Protein AF-A0A6B2RXN0-F1 (afdb_monomer)

Structure (mmCIF, N/CA/C/O backbone):
data_AF-A0A6B2RXN0-F1
#
_entry.id   AF-A0A6B2RXN0-F1
#
loop_
_atom_site.group_PDB
_atom_site.id
_atom_site.type_symbol
_atom_site.label_atom_id
_atom_site.label_alt_id
_atom_site.la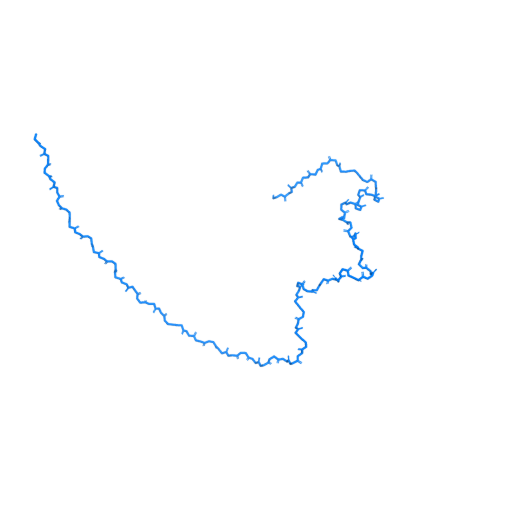bel_comp_id
_atom_site.label_asym_id
_atom_site.label_entity_id
_atom_site.label_seq_id
_atom_site.pdbx_PDB_ins_code
_atom_site.Cartn_x
_atom_site.Cartn_y
_atom_site.Cartn_z
_atom_site.occupancy
_atom_site.B_iso_or_equiv
_atom_site.auth_seq_id
_atom_site.auth_comp_id
_atom_site.auth_asym_id
_atom_site.auth_atom_id
_atom_site.pdbx_PDB_model_num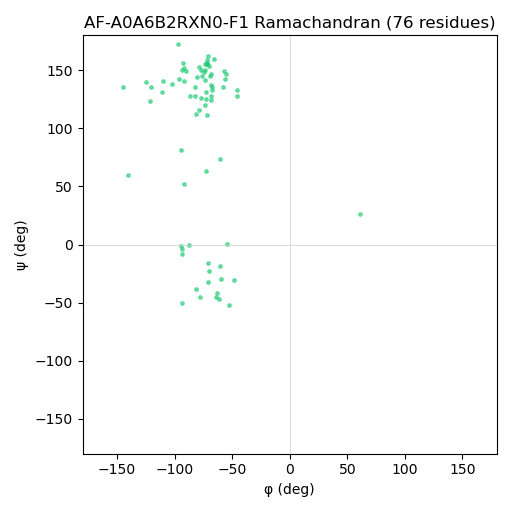
ATOM 1 N N . ALA A 1 1 ? -12.748 -57.168 59.955 1.00 51.19 1 ALA A N 1
ATOM 2 C CA . ALA A 1 1 ? -11.933 -58.077 59.121 1.00 51.19 1 ALA A CA 1
ATOM 3 C C . ALA A 1 1 ? -12.229 -57.764 57.656 1.00 51.19 1 ALA A C 1
ATOM 5 O O . ALA A 1 1 ? -13.388 -57.523 57.345 1.00 51.19 1 ALA A O 1
ATOM 6 N N . ALA A 1 2 ? -11.192 -57.626 56.825 1.00 59.88 2 ALA A N 1
ATOM 7 C CA . ALA A 1 2 ? -11.240 -57.006 55.494 1.00 59.88 2 ALA A CA 1
ATOM 8 C C . ALA A 1 2 ? -11.813 -57.931 54.394 1.00 59.88 2 ALA A C 1
ATOM 10 O O . ALA A 1 2 ? -11.672 -59.149 54.513 1.00 59.88 2 ALA A O 1
ATOM 11 N N . PRO A 1 3 ? -12.421 -57.380 53.322 1.00 57.47 3 PRO A N 1
ATOM 12 C CA . PRO A 1 3 ? -12.805 -58.154 52.142 1.00 57.47 3 PRO A CA 1
ATOM 13 C C . PRO A 1 3 ? -11.555 -58.623 51.376 1.00 57.47 3 PRO A C 1
ATOM 15 O O . PRO A 1 3 ? -10.593 -57.872 51.226 1.00 57.47 3 PRO A O 1
ATOM 18 N N . GLY A 1 4 ? -11.556 -59.878 50.918 1.00 65.81 4 GLY A N 1
ATOM 19 C CA . GLY A 1 4 ? -10.470 -60.442 50.109 1.00 65.81 4 GLY A CA 1
ATOM 20 C C . GLY A 1 4 ? -10.446 -59.875 48.679 1.00 65.81 4 GLY A C 1
ATOM 21 O O . GLY A 1 4 ? -11.485 -59.431 48.186 1.00 65.81 4 GLY A O 1
ATOM 22 N N . PRO A 1 5 ? -9.289 -59.877 47.994 1.00 65.56 5 PRO A N 1
ATOM 23 C CA . PRO A 1 5 ? -9.183 -59.363 46.633 1.00 65.56 5 PRO A CA 1
ATOM 24 C C . PRO A 1 5 ? -9.855 -60.308 45.626 1.00 65.56 5 PRO A C 1
ATOM 26 O O . PRO A 1 5 ? -9.606 -61.513 45.613 1.00 65.56 5 PRO A O 1
ATOM 29 N N . VAL A 1 6 ? -10.694 -59.746 44.758 1.00 66.75 6 VAL A N 1
ATOM 30 C CA . VAL A 1 6 ? -11.274 -60.430 43.595 1.00 66.75 6 VAL A CA 1
ATOM 31 C C . VAL A 1 6 ? -10.275 -60.407 42.431 1.00 66.75 6 VAL A C 1
ATOM 33 O O . VAL A 1 6 ? -9.774 -59.346 42.070 1.00 66.75 6 VAL A O 1
ATOM 36 N N . GLN A 1 7 ? -9.970 -61.567 41.840 1.00 62.19 7 GLN A N 1
ATOM 37 C CA . GLN A 1 7 ? -9.172 -61.655 40.610 1.00 6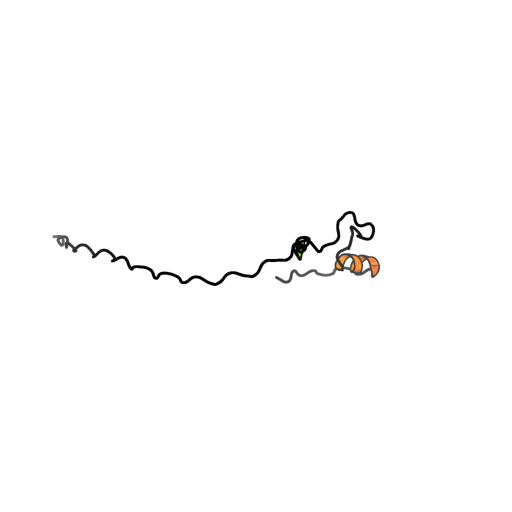2.19 7 GLN A CA 1
ATOM 38 C C . GLN A 1 7 ? -10.081 -61.519 39.380 1.00 62.19 7 GLN A C 1
ATOM 40 O O . GLN A 1 7 ? -11.060 -62.254 39.256 1.00 62.19 7 GLN A O 1
ATOM 45 N N . GLN A 1 8 ? -9.749 -60.604 38.468 1.00 71.50 8 GLN A N 1
ATOM 46 C CA . GLN A 1 8 ? -10.453 -60.395 37.198 1.00 71.50 8 GLN A CA 1
ATOM 47 C C . GLN A 1 8 ? -9.651 -61.033 36.041 1.00 71.50 8 GLN A C 1
ATOM 49 O O . GLN A 1 8 ? -8.424 -60.917 36.037 1.00 71.50 8 GLN A O 1
ATOM 54 N N . PRO A 1 9 ? -10.289 -61.727 35.076 1.00 71.62 9 PRO A N 1
ATOM 55 C CA . PRO A 1 9 ? -9.590 -62.351 33.947 1.00 71.62 9 PRO A CA 1
ATOM 56 C C . PRO A 1 9 ? -9.060 -61.317 32.929 1.00 71.62 9 PRO A C 1
ATOM 58 O O . PRO A 1 9 ? -9.618 -60.220 32.834 1.00 71.62 9 PRO A O 1
ATOM 61 N N . PRO A 1 10 ? -8.012 -61.650 32.145 1.00 70.00 10 PRO A N 1
ATOM 62 C CA . PRO A 1 10 ? -7.462 -60.757 31.123 1.00 70.00 10 PRO A CA 1
ATOM 63 C C . PRO A 1 10 ? -8.434 -60.545 29.947 1.00 70.00 10 PRO A C 1
ATOM 65 O O . PRO A 1 10 ? -9.191 -61.443 29.576 1.00 70.00 10 PRO A O 1
ATOM 68 N N . ALA A 1 11 ? -8.402 -59.346 29.357 1.00 75.19 11 ALA A N 1
ATOM 69 C CA . ALA A 1 11 ? -9.223 -58.957 28.208 1.00 75.19 11 ALA A CA 1
ATOM 70 C C . ALA A 1 11 ? -8.691 -59.545 26.876 1.00 75.19 11 ALA A C 1
ATOM 72 O O . ALA A 1 11 ? -7.481 -59.734 26.746 1.00 75.19 11 ALA A O 1
ATOM 73 N N . PRO A 1 12 ? -9.557 -59.812 25.876 1.00 67.31 12 PRO A N 1
ATOM 74 C CA . PRO A 1 12 ? -9.138 -60.301 24.558 1.00 67.31 12 PRO A CA 1
ATOM 75 C C . PRO A 1 12 ? -8.472 -59.205 23.700 1.00 67.31 12 PRO A C 1
ATOM 77 O O . PRO A 1 12 ? -8.918 -58.058 23.690 1.00 67.31 12 PRO A O 1
ATOM 80 N N . GLU A 1 13 ? -7.426 -59.570 22.951 1.00 70.81 13 GLU A N 1
ATOM 81 C CA . GLU A 1 13 ? -6.705 -58.686 22.019 1.00 70.81 13 GLU A CA 1
ATOM 82 C C . GLU A 1 13 ? -7.509 -58.382 20.732 1.00 70.81 13 GLU A C 1
ATOM 84 O O . GLU A 1 13 ? -8.297 -59.217 20.276 1.00 70.81 13 GLU A O 1
ATOM 89 N N . PRO A 1 14 ? -7.317 -57.206 20.097 1.00 66.12 14 PRO A N 1
ATOM 90 C CA . PRO A 1 14 ? -8.044 -56.827 18.887 1.00 66.12 14 PRO A CA 1
ATOM 91 C C . PRO A 1 14 ? -7.511 -57.520 17.617 1.00 66.12 14 PRO A C 1
ATOM 93 O O . PRO A 1 14 ? -6.345 -57.394 17.246 1.00 66.12 14 PRO A O 1
ATOM 96 N N . SER A 1 15 ? -8.405 -58.189 16.885 1.00 65.88 15 SER A N 1
ATOM 97 C CA . SER A 1 15 ? -8.135 -58.812 15.581 1.00 65.88 15 SER A CA 1
ATOM 98 C C . SER A 1 15 ? -7.880 -57.775 14.472 1.00 65.88 15 SER A C 1
ATOM 100 O O . SER A 1 15 ? -8.709 -56.896 14.227 1.00 65.88 15 SER A O 1
ATOM 102 N N . GLN A 1 16 ? -6.768 -57.901 13.738 1.00 67.00 16 GLN A N 1
ATOM 103 C CA . GLN A 1 16 ? -6.410 -56.995 12.636 1.00 67.00 16 GLN A CA 1
ATOM 104 C C . GLN A 1 16 ? -7.291 -57.218 11.385 1.00 67.00 16 GLN A C 1
ATOM 106 O O . GLN A 1 16 ? -7.363 -58.323 10.847 1.00 67.00 16 GLN A O 1
ATOM 111 N N . ARG A 1 17 ? -7.945 -56.160 10.879 1.00 72.38 17 ARG A N 1
ATOM 112 C CA . ARG A 1 17 ? -8.704 -56.175 9.608 1.00 72.38 17 ARG A CA 1
ATOM 113 C C . ARG A 1 17 ? -7.773 -55.986 8.398 1.00 72.38 17 ARG A C 1
ATOM 115 O O . ARG A 1 17 ? -6.940 -55.084 8.402 1.00 72.38 17 ARG A O 1
ATOM 122 N N . ARG A 1 18 ? -7.956 -56.777 7.328 1.00 70.62 18 ARG A N 1
ATOM 123 C 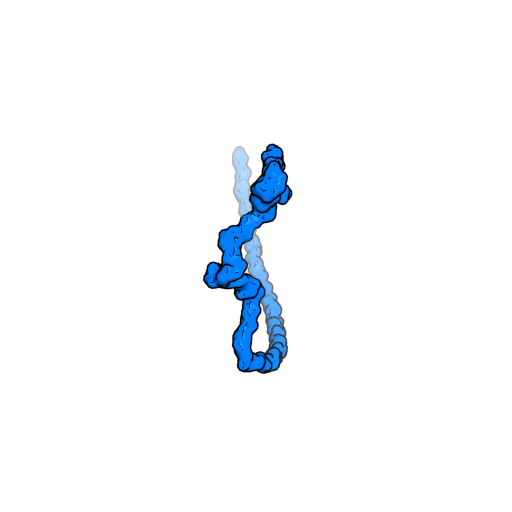CA . ARG A 1 18 ? -7.274 -56.574 6.027 1.00 70.62 18 ARG A CA 1
ATOM 124 C C . ARG A 1 18 ? -7.889 -55.407 5.235 1.00 70.62 18 ARG A C 1
ATOM 126 O O . ARG A 1 18 ? -9.102 -55.216 5.280 1.00 70.62 18 ARG A O 1
ATOM 133 N N . ARG A 1 19 ? -7.056 -54.660 4.493 1.00 75.88 19 ARG A N 1
ATOM 134 C CA . ARG A 1 19 ? -7.443 -53.495 3.664 1.00 75.88 19 ARG A CA 1
ATOM 135 C C . ARG A 1 19 ? -7.764 -53.873 2.197 1.00 75.88 19 ARG A C 1
ATOM 137 O O . ARG A 1 19 ? -7.182 -54.844 1.712 1.00 75.88 19 ARG A O 1
ATOM 144 N N . PRO A 1 20 ? -8.634 -53.121 1.485 1.00 70.44 20 PRO A N 1
ATOM 145 C CA . PRO A 1 20 ? -8.927 -53.325 0.056 1.00 70.44 20 PRO A CA 1
ATOM 146 C C . PRO A 1 20 ? -7.784 -52.865 -0.871 1.00 70.44 20 PRO A C 1
ATOM 148 O O . PRO A 1 20 ? -7.016 -51.978 -0.502 1.00 70.44 20 PRO A O 1
ATOM 151 N N . GLN A 1 21 ? -7.701 -53.443 -2.077 1.00 74.12 21 GLN A N 1
ATOM 152 C CA . GLN A 1 21 ? -6.734 -53.083 -3.133 1.00 74.12 21 GLN A CA 1
ATOM 153 C C . GLN A 1 21 ? -7.355 -52.093 -4.144 1.00 74.12 21 GLN A C 1
ATOM 155 O O . GLN A 1 21 ? -8.538 -52.214 -4.455 1.00 74.12 21 GLN A O 1
ATOM 160 N N . ALA A 1 22 ? -6.573 -51.126 -4.645 1.00 79.00 22 ALA A N 1
ATOM 161 C CA . ALA A 1 22 ? -7.019 -50.043 -5.537 1.00 79.00 22 ALA A CA 1
ATOM 162 C C . ALA A 1 22 ? -6.849 -50.367 -7.043 1.00 79.00 22 ALA A C 1
ATOM 164 O O . ALA A 1 22 ? -5.931 -51.092 -7.419 1.00 79.00 22 ALA A O 1
ATOM 165 N N . PHE A 1 23 ? -7.722 -49.804 -7.891 1.00 77.44 23 PHE A N 1
ATOM 166 C CA . PHE A 1 23 ? -7.695 -49.871 -9.369 1.00 77.44 23 PHE A CA 1
ATOM 167 C C . PHE A 1 23 ? -6.930 -48.671 -9.977 1.00 77.44 23 PHE A C 1
ATOM 169 O O . PHE A 1 23 ? -6.833 -47.633 -9.326 1.00 77.44 23 PHE A O 1
ATOM 176 N N . ARG A 1 24 ? -6.393 -48.795 -11.208 1.00 81.00 24 ARG A N 1
ATOM 177 C CA . ARG A 1 24 ? -5.531 -47.784 -11.876 1.00 81.00 24 ARG A CA 1
ATOM 178 C C . ARG A 1 24 ? -6.238 -47.089 -13.060 1.00 81.00 24 ARG A C 1
ATOM 180 O O . ARG A 1 24 ? -6.933 -47.764 -13.813 1.00 81.00 24 ARG A O 1
ATOM 187 N N . GLU A 1 25 ? -6.032 -45.778 -13.218 1.00 84.81 25 GLU A N 1
ATOM 188 C CA . GLU A 1 25 ? -6.618 -44.892 -14.253 1.00 84.81 25 GLU A CA 1
ATOM 189 C C . GLU A 1 25 ? -5.744 -44.810 -15.538 1.00 84.81 25 GLU A C 1
ATOM 191 O O . GLU A 1 25 ? -4.527 -44.991 -15.425 1.00 84.81 25 GLU A O 1
ATOM 196 N N . PRO A 1 26 ? -6.323 -44.609 -16.752 1.00 84.12 26 PRO A N 1
ATOM 197 C CA . PRO A 1 26 ? -5.586 -44.396 -18.015 1.00 84.12 26 PRO A CA 1
ATOM 198 C C . PRO A 1 26 ? -4.766 -43.094 -18.098 1.00 84.12 26 PRO A C 1
ATOM 200 O O . PRO A 1 26 ? -5.019 -42.131 -17.384 1.00 84.12 26 PRO A O 1
ATOM 203 N N . GLU A 1 27 ? -3.790 -43.080 -19.014 1.00 87.44 27 GLU A N 1
ATOM 204 C CA . GLU A 1 27 ? -2.752 -42.043 -19.144 1.00 87.44 27 GLU A CA 1
ATOM 205 C C . GLU A 1 27 ? -3.146 -40.903 -20.121 1.00 87.44 27 GLU A C 1
ATOM 207 O O . GLU A 1 27 ? -3.764 -41.191 -21.154 1.00 87.44 27 GLU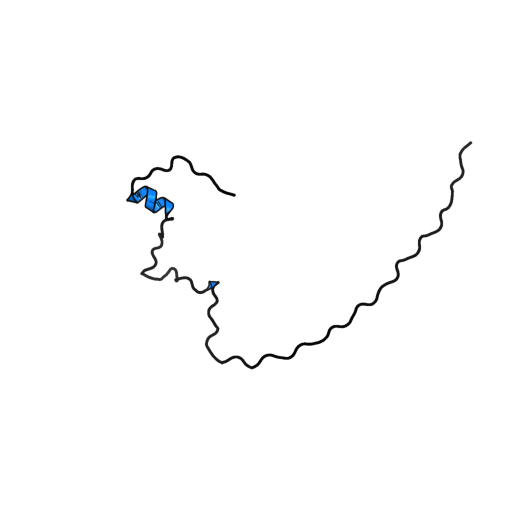 A O 1
ATOM 212 N N . PRO A 1 28 ? -2.821 -39.623 -19.821 1.00 85.62 28 PRO A N 1
ATOM 213 C CA . PRO A 1 28 ? -3.116 -38.472 -20.690 1.00 85.62 28 PRO A CA 1
ATOM 214 C C . PRO A 1 28 ? -2.243 -38.406 -21.971 1.00 85.62 28 PRO A C 1
ATOM 216 O O . PRO A 1 28 ? -1.169 -39.005 -22.014 1.00 85.62 28 PRO A O 1
ATOM 219 N N . PRO A 1 29 ? -2.688 -37.687 -23.031 1.00 87.00 29 PRO A N 1
ATOM 220 C CA . PRO A 1 29 ? -1.925 -37.484 -24.273 1.00 87.00 29 PRO A CA 1
ATOM 221 C C . PRO A 1 29 ? -0.708 -36.551 -24.085 1.00 87.00 29 PRO A C 1
ATOM 223 O O . PRO A 1 29 ? -0.676 -35.795 -23.116 1.00 87.00 29 PRO A O 1
ATOM 226 N N . PRO A 1 30 ? 0.272 -36.560 -25.015 1.00 84.38 30 PRO A N 1
ATOM 227 C CA . PRO A 1 30 ? 1.470 -35.726 -24.907 1.00 84.38 30 PRO A CA 1
ATOM 228 C C . PRO A 1 30 ? 1.154 -34.227 -25.037 1.00 84.38 30 PRO A C 1
ATOM 230 O O . PRO A 1 30 ? 0.406 -33.817 -25.928 1.00 84.38 30 PRO A O 1
ATOM 233 N N . GLU A 1 31 ? 1.750 -33.423 -24.156 1.00 84.25 31 GLU A N 1
ATOM 234 C CA . GLU A 1 31 ? 1.665 -31.957 -24.162 1.00 84.25 31 GLU A CA 1
ATOM 235 C C . GLU A 1 31 ? 2.534 -31.350 -25.288 1.00 84.25 31 GLU A C 1
ATOM 237 O O . GLU A 1 31 ? 3.548 -31.944 -25.661 1.00 84.25 31 GLU A O 1
ATOM 242 N N . PRO A 1 32 ? 2.152 -30.197 -25.876 1.00 83.56 32 PRO A N 1
ATOM 243 C CA . PRO A 1 32 ? 2.943 -29.535 -26.915 1.00 83.56 32 PRO A CA 1
ATOM 244 C C . PRO A 1 32 ? 4.255 -28.946 -26.367 1.00 83.56 32 PRO A C 1
ATOM 246 O O . PRO A 1 32 ? 4.273 -28.385 -25.274 1.00 83.56 32 PRO A O 1
ATOM 249 N N . ASP A 1 33 ? 5.322 -28.980 -27.176 1.00 82.69 33 ASP A N 1
ATOM 250 C CA . ASP A 1 33 ? 6.630 -28.363 -26.889 1.00 82.69 33 ASP A CA 1
ATOM 251 C C . ASP A 1 33 ? 6.571 -26.820 -27.013 1.00 82.69 33 ASP A C 1
ATOM 253 O O . ASP A 1 33 ? 7.164 -26.214 -27.909 1.00 82.69 33 ASP A O 1
ATOM 257 N N . GLY A 1 34 ? 5.772 -26.167 -26.169 1.00 84.19 34 GLY A N 1
ATOM 258 C CA . GLY A 1 34 ? 5.704 -24.709 -26.038 1.00 84.19 34 GLY A CA 1
ATOM 259 C C . GLY A 1 34 ? 6.554 -24.193 -24.873 1.00 84.19 34 GLY A C 1
ATOM 260 O O . GLY A 1 34 ? 7.061 -24.990 -24.079 1.00 84.19 34 GLY A O 1
ATOM 261 N N . PRO A 1 35 ? 6.711 -22.863 -24.725 1.00 83.88 35 PRO A N 1
ATOM 262 C CA . PRO A 1 35 ? 7.152 -22.327 -23.445 1.00 83.88 35 PRO A CA 1
ATOM 263 C C . PRO A 1 35 ? 6.190 -22.811 -22.349 1.00 83.88 35 PRO A C 1
ATOM 265 O O . PRO A 1 35 ? 4.994 -22.982 -22.621 1.00 83.88 35 PRO A O 1
ATOM 268 N N . PRO A 1 36 ? 6.690 -23.051 -21.128 1.00 85.56 36 PRO A N 1
ATOM 269 C CA . PRO A 1 36 ? 5.819 -23.415 -20.025 1.00 85.56 36 PRO A CA 1
ATOM 270 C C . PRO A 1 36 ? 4.749 -22.325 -19.849 1.00 85.56 36 PRO A C 1
ATOM 272 O O . PRO A 1 36 ? 5.049 -21.142 -20.046 1.00 85.56 36 PRO A O 1
ATOM 275 N N . PRO A 1 37 ? 3.502 -22.695 -19.520 1.00 83.75 37 PRO A N 1
ATOM 276 C CA . PRO A 1 37 ? 2.488 -21.709 -19.184 1.00 83.75 37 PRO A CA 1
ATOM 277 C C . PRO A 1 37 ? 2.981 -20.868 -18.004 1.00 83.75 37 PRO A C 1
ATOM 279 O O . PRO A 1 37 ? 3.513 -21.410 -17.035 1.00 83.75 37 PRO A O 1
ATOM 282 N N . VAL A 1 38 ? 2.807 -19.552 -18.098 1.00 87.62 38 VAL A N 1
ATOM 283 C CA . VAL A 1 38 ? 2.999 -18.655 -16.955 1.00 87.62 38 VAL A CA 1
ATOM 284 C C . VAL A 1 38 ? 1.904 -18.931 -15.929 1.00 87.62 38 VAL A C 1
ATOM 286 O O . VAL A 1 38 ? 0.730 -19.079 -16.288 1.00 87.62 38 VAL A O 1
ATOM 289 N N . SER A 1 39 ? 2.288 -19.068 -14.663 1.00 90.38 39 SER A N 1
ATOM 290 C CA . SER A 1 39 ? 1.334 -19.281 -13.576 1.00 90.38 39 SER A CA 1
ATOM 291 C C . SER A 1 39 ? 0.567 -17.983 -13.312 1.00 90.38 39 SER A C 1
ATOM 293 O O . SER A 1 39 ? 1.067 -16.897 -13.575 1.00 90.38 39 SER A O 1
ATOM 295 N N . LEU A 1 40 ? -0.632 -18.074 -12.733 1.00 82.50 40 LEU A N 1
ATOM 296 C CA . LEU A 1 40 ? -1.409 -16.891 -12.318 1.00 82.50 40 LEU A CA 1
ATOM 297 C C . LEU A 1 40 ? -0.661 -16.027 -11.289 1.00 82.50 40 LEU A C 1
ATOM 299 O O . LEU A 1 40 ? -0.866 -14.822 -11.229 1.00 82.50 40 LEU A O 1
ATOM 303 N N . GLU A 1 41 ? 0.194 -16.651 -10.479 1.00 87.88 41 GLU A N 1
ATOM 304 C CA . GLU A 1 41 ? 1.067 -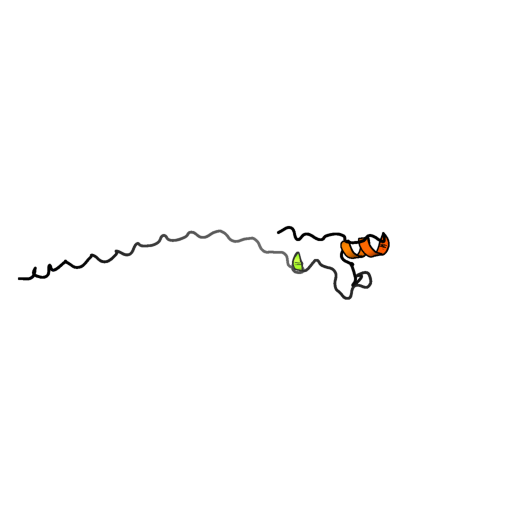15.972 -9.516 1.00 87.88 41 GLU A CA 1
ATOM 305 C C . GLU A 1 41 ? 2.194 -15.177 -10.196 1.00 87.88 41 GLU A C 1
ATOM 307 O O . GLU A 1 41 ? 2.692 -14.224 -9.606 1.00 87.88 41 GLU A O 1
ATOM 312 N N . ASP A 1 42 ? 2.554 -15.537 -11.433 1.00 84.12 42 ASP A N 1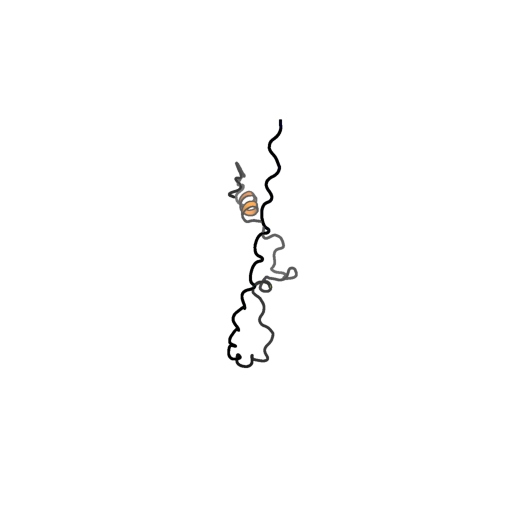
ATOM 313 C CA . ASP A 1 42 ? 3.618 -14.900 -12.219 1.00 84.12 42 ASP A CA 1
ATOM 314 C C . ASP A 1 42 ? 3.077 -13.790 -13.152 1.00 84.12 42 ASP A C 1
ATOM 316 O O . ASP A 1 42 ? 3.850 -13.119 -13.828 1.00 84.12 42 ASP A O 1
ATOM 320 N N . ASP A 1 43 ? 1.753 -13.585 -13.207 1.00 80.81 43 ASP A N 1
ATOM 321 C CA . ASP A 1 43 ? 1.067 -12.578 -14.041 1.00 80.81 43 ASP A CA 1
ATOM 322 C C . ASP A 1 43 ? 0.871 -11.257 -13.270 1.00 80.81 43 ASP A C 1
ATOM 324 O O . ASP A 1 43 ? -0.237 -10.747 -13.097 1.00 80.81 43 ASP A O 1
ATOM 328 N N . THR A 1 44 ? 1.960 -10.741 -12.699 1.00 82.56 44 THR A N 1
ATOM 329 C CA . THR A 1 44 ? 2.024 -9.435 -12.021 1.00 82.56 44 THR A CA 1
ATOM 330 C C . THR A 1 44 ? 3.145 -8.621 -12.673 1.00 82.56 44 THR A C 1
ATOM 332 O O . THR A 1 44 ? 4.169 -9.213 -13.010 1.00 82.56 44 THR A O 1
ATOM 335 N N . PRO A 1 45 ? 2.971 -7.301 -12.892 1.00 81.81 45 PRO A N 1
ATOM 336 C CA . PRO A 1 45 ? 4.022 -6.463 -13.473 1.00 81.81 45 PRO A CA 1
ATOM 337 C C . PRO A 1 45 ? 5.316 -6.514 -12.652 1.00 81.81 45 PRO A C 1
ATOM 339 O O . PRO A 1 45 ? 5.280 -6.702 -11.432 1.00 81.81 45 PRO A O 1
ATOM 342 N N . GLU A 1 46 ? 6.447 -6.353 -13.333 1.00 84.25 46 GLU A N 1
ATOM 343 C CA . GLU A 1 46 ? 7.773 -6.401 -12.715 1.00 84.25 46 GLU A CA 1
ATOM 344 C C . GLU A 1 46 ? 8.081 -5.052 -12.047 1.00 84.25 46 GLU A C 1
ATOM 346 O O . GLU A 1 46 ? 7.744 -4.002 -12.584 1.00 84.25 46 GLU A O 1
ATOM 351 N N . ASP A 1 47 ? 8.773 -5.046 -10.900 1.00 78.19 47 ASP A N 1
ATOM 352 C CA . ASP A 1 47 ? 9.117 -3.803 -10.178 1.00 78.19 47 ASP A CA 1
ATOM 353 C C . ASP A 1 47 ? 9.992 -2.824 -11.001 1.00 78.19 47 ASP A C 1
ATOM 355 O O . ASP A 1 47 ? 10.080 -1.639 -10.689 1.00 78.19 47 ASP A O 1
ATOM 359 N N . ASP A 1 48 ? 10.649 -3.316 -12.058 1.00 77.56 48 ASP A N 1
ATOM 360 C CA . ASP A 1 48 ? 11.482 -2.527 -12.975 1.00 77.56 48 ASP A CA 1
ATOM 361 C C . ASP A 1 48 ? 10.681 -1.893 -14.140 1.00 77.56 48 ASP A C 1
ATOM 363 O O . ASP A 1 48 ? 11.263 -1.194 -14.983 1.00 77.56 48 ASP A O 1
ATOM 367 N N . ASP A 1 49 ? 9.362 -2.113 -14.213 1.00 80.12 49 ASP A N 1
ATOM 368 C CA . ASP A 1 49 ? 8.506 -1.547 -15.256 1.00 80.12 49 ASP A CA 1
ATOM 369 C C . ASP A 1 49 ? 8.382 -0.012 -15.099 1.00 80.12 49 ASP A C 1
ATOM 371 O O . ASP A 1 49 ? 7.978 0.497 -14.055 1.00 80.12 49 ASP A O 1
ATOM 375 N N . PRO A 1 50 ? 8.702 0.792 -16.133 1.00 78.19 50 PRO A N 1
ATOM 376 C CA . PRO A 1 50 ? 8.773 2.253 -16.017 1.00 78.19 50 PRO A CA 1
ATOM 377 C C . PRO A 1 50 ? 7.406 2.935 -15.863 1.00 78.19 50 PRO A C 1
ATOM 379 O O . PRO A 1 50 ? 7.340 4.123 -15.532 1.00 78.19 50 PRO A O 1
ATOM 382 N N . ASP A 1 51 ? 6.323 2.227 -16.176 1.00 76.75 51 ASP A N 1
ATOM 383 C CA . ASP A 1 51 ? 4.945 2.641 -15.923 1.00 76.75 51 ASP A CA 1
ATOM 384 C C . ASP A 1 51 ? 4.404 2.105 -14.592 1.00 76.75 51 ASP A C 1
ATOM 386 O O . ASP A 1 51 ? 3.341 2.557 -14.147 1.00 76.75 51 ASP A O 1
ATOM 390 N N . LEU A 1 52 ? 5.142 1.214 -13.923 1.00 76.31 52 LEU A N 1
ATOM 391 C CA . LEU A 1 52 ? 4.828 0.806 -12.572 1.00 76.31 52 LEU A CA 1
ATOM 392 C C . LEU A 1 52 ? 5.149 1.962 -11.629 1.00 76.31 52 LEU A C 1
ATOM 394 O O . LEU A 1 52 ? 6.286 2.379 -11.417 1.00 76.31 52 LEU A O 1
ATOM 398 N N . VAL A 1 53 ? 4.094 2.534 -11.064 1.00 74.69 53 VAL A N 1
ATOM 399 C CA . VAL A 1 53 ? 4.241 3.500 -9.986 1.00 74.69 53 VAL A CA 1
ATOM 400 C C . VAL A 1 53 ? 4.441 2.724 -8.686 1.00 74.69 53 VAL A C 1
ATOM 402 O O . VAL A 1 53 ? 3.491 2.144 -8.168 1.00 74.69 53 VAL A O 1
ATOM 405 N N . ASP A 1 54 ? 5.637 2.804 -8.092 1.00 63.75 54 ASP A N 1
ATOM 406 C CA . ASP A 1 54 ? 6.001 2.275 -6.749 1.00 63.75 54 ASP A CA 1
ATOM 407 C C . ASP A 1 54 ? 5.100 2.765 -5.596 1.00 63.75 54 ASP A C 1
ATOM 409 O O . ASP A 1 54 ? 5.301 2.520 -4.408 1.00 63.75 54 ASP A O 1
ATOM 413 N N . SER A 1 55 ? 4.118 3.583 -5.923 1.00 58.25 55 SER A N 1
ATOM 414 C CA . SER A 1 55 ? 3.175 4.184 -5.014 1.00 58.25 55 SER A CA 1
ATOM 415 C C . SER A 1 55 ? 1.813 4.171 -5.675 1.00 58.25 55 SER A C 1
ATOM 417 O O . SER A 1 55 ? 1.183 5.222 -5.826 1.00 58.25 55 SER A O 1
ATOM 419 N N . ALA A 1 56 ? 1.316 2.978 -6.007 1.00 66.12 56 ALA A N 1
ATOM 420 C CA . ALA A 1 56 ? -0.116 2.727 -5.933 1.00 66.12 56 ALA A CA 1
ATOM 421 C C . ALA A 1 56 ? -0.523 2.946 -4.469 1.00 66.12 56 ALA A C 1
ATOM 423 O O . ALA A 1 56 ? -0.687 2.015 -3.685 1.00 66.12 56 ALA A O 1
ATOM 424 N N . LEU A 1 57 ? -0.564 4.220 -4.074 1.00 60.25 57 LEU A N 1
ATOM 425 C CA . LEU A 1 57 ? -1.043 4.675 -2.791 1.00 60.25 57 LEU A CA 1
ATOM 426 C C . LEU A 1 57 ? -2.341 3.919 -2.560 1.00 60.25 57 LEU A C 1
ATOM 428 O O . LEU A 1 57 ? -3.194 3.885 -3.455 1.00 60.25 57 LEU A O 1
ATOM 432 N N . SER A 1 58 ? -2.455 3.273 -1.396 1.00 69.81 58 SER A N 1
ATOM 433 C CA . SER A 1 58 ? -3.701 2.624 -1.007 1.00 69.81 58 SER A CA 1
ATOM 434 C C . SER A 1 58 ? -4.823 3.608 -1.310 1.00 69.81 58 SER A C 1
ATOM 436 O O . SER A 1 58 ? -4.681 4.797 -1.011 1.00 69.81 58 SER A O 1
ATOM 438 N N . GLY A 1 59 ? -5.906 3.165 -1.956 1.00 72.38 59 GLY A N 1
ATOM 439 C CA . GLY A 1 59 ? -6.979 4.076 -2.376 1.00 72.38 59 GLY A CA 1
ATOM 440 C C . GLY A 1 59 ? -7.424 5.001 -1.236 1.00 72.38 59 GLY A C 1
ATOM 441 O O . GLY A 1 59 ? -7.738 6.163 -1.468 1.00 72.38 59 GLY A O 1
ATOM 442 N N . HIS A 1 60 ? -7.322 4.516 0.004 1.00 79.38 60 HIS A N 1
ATOM 443 C CA . HIS A 1 60 ? -7.493 5.274 1.237 1.00 79.38 60 HIS A CA 1
ATOM 444 C C . HIS A 1 60 ? -6.621 6.547 1.338 1.00 79.38 60 HIS A C 1
ATOM 446 O O . HIS A 1 60 ? -7.150 7.639 1.549 1.00 79.38 60 HIS A O 1
ATOM 452 N N . ASP A 1 61 ? -5.310 6.440 1.123 1.00 78.12 61 ASP A N 1
ATOM 453 C CA . ASP A 1 61 ? -4.360 7.557 1.228 1.00 78.12 61 ASP A CA 1
ATOM 454 C C . ASP A 1 61 ? -4.518 8.560 0.079 1.00 78.12 61 ASP A C 1
ATOM 456 O O . ASP A 1 61 ? -4.351 9.770 0.266 1.00 78.12 61 ASP A O 1
ATOM 460 N N . LEU A 1 62 ? -4.902 8.078 -1.110 1.00 77.38 62 LEU A N 1
ATOM 461 C CA . LEU A 1 62 ? -5.278 8.948 -2.230 1.00 77.38 62 LEU A CA 1
ATOM 462 C C . LEU A 1 62 ? -6.519 9.775 -1.905 1.00 77.38 62 LEU A C 1
ATOM 464 O O . LEU A 1 62 ? -6.548 10.970 -2.198 1.00 77.38 62 LEU A O 1
ATOM 468 N N . ILE A 1 63 ? -7.521 9.165 -1.272 1.00 78.88 63 ILE A N 1
ATOM 469 C CA . ILE A 1 63 ? -8.767 9.839 -0.896 1.00 78.88 63 ILE A CA 1
ATOM 470 C C . ILE A 1 63 ? -8.497 10.942 0.136 1.00 78.88 63 ILE A C 1
ATOM 472 O O . ILE A 1 63 ? -8.988 12.060 -0.021 1.00 78.88 63 ILE A O 1
ATOM 476 N N . VAL A 1 64 ? -7.684 10.662 1.158 1.00 86.50 64 VAL A N 1
ATOM 477 C CA . VAL A 1 64 ? -7.296 11.650 2.181 1.00 86.50 64 VAL A CA 1
ATOM 478 C C . VAL A 1 64 ? -6.550 12.829 1.554 1.00 86.50 64 VAL A C 1
ATOM 480 O O . VAL A 1 64 ? -6.876 13.987 1.822 1.00 86.50 64 VAL A O 1
ATOM 483 N N . ARG A 1 65 ? -5.575 12.554 0.682 1.00 80.31 65 ARG A N 1
ATOM 484 C CA . ARG A 1 65 ? -4.690 13.587 0.131 1.00 80.31 65 ARG A CA 1
ATOM 485 C C . ARG A 1 65 ? -5.323 14.426 -0.981 1.00 80.31 65 ARG A C 1
ATOM 487 O O . ARG A 1 65 ? -5.148 15.640 -0.971 1.00 80.31 65 ARG A O 1
ATOM 494 N N . GLU A 1 66 ? -6.014 13.807 -1.937 1.00 82.19 66 GLU A N 1
ATOM 495 C CA . GLU A 1 66 ? -6.526 14.498 -3.135 1.00 82.19 66 GLU A CA 1
ATOM 496 C C . GLU A 1 66 ? -7.837 15.242 -2.857 1.00 82.19 66 GLU A C 1
ATOM 498 O O . GLU A 1 66 ? -8.046 16.355 -3.334 1.00 82.19 66 GLU A O 1
ATOM 503 N N . LEU A 1 67 ? -8.721 14.652 -2.046 1.00 84.75 67 LEU A N 1
ATOM 504 C CA . LEU A 1 67 ? -10.017 15.253 -1.711 1.00 84.75 67 LEU A CA 1
ATOM 505 C C . LEU A 1 67 ? -9.983 16.047 -0.399 1.00 84.75 67 LEU A C 1
ATOM 507 O O . LEU A 1 67 ? -11.004 16.607 -0.001 1.00 84.75 67 LEU A O 1
ATOM 511 N N . GLY A 1 68 ? -8.833 16.086 0.286 1.00 86.62 68 GLY A N 1
ATOM 512 C CA . GLY A 1 68 ? -8.698 16.704 1.606 1.00 86.62 68 GLY A CA 1
ATOM 513 C C . GLY A 1 68 ? -9.585 16.040 2.662 1.00 86.62 68 GLY A C 1
ATOM 514 O O . GLY A 1 68 ? -10.023 16.702 3.606 1.00 86.62 68 GLY A O 1
ATOM 515 N N . ALA A 1 69 ? -9.909 14.758 2.473 1.00 88.06 69 ALA A N 1
ATOM 516 C CA . ALA A 1 69 ? -10.720 14.002 3.413 1.00 88.06 69 ALA A CA 1
ATOM 517 C C . ALA A 1 69 ? -9.938 13.747 4.710 1.00 88.06 69 ALA A C 1
ATOM 519 O O . ALA A 1 69 ? -8.714 13.665 4.714 1.00 88.06 69 ALA A O 1
ATOM 520 N N . THR A 1 70 ? -10.650 13.581 5.821 1.00 90.00 70 THR A N 1
ATOM 521 C CA . THR A 1 70 ? -10.059 13.214 7.113 1.00 90.00 70 THR A CA 1
ATOM 522 C C . THR A 1 70 ? -10.660 11.909 7.604 1.00 90.00 70 THR A C 1
ATOM 524 O O . THR A 1 70 ? -11.882 11.754 7.589 1.00 90.00 70 THR A O 1
ATOM 527 N N . VAL A 1 71 ? -9.820 11.000 8.092 1.00 86.69 71 VAL A N 1
ATOM 528 C CA . VAL A 1 71 ? -10.275 9.786 8.774 1.00 86.69 71 VAL A CA 1
ATOM 529 C C . VAL A 1 71 ? -10.788 10.175 10.153 1.00 86.69 71 VAL A C 1
ATOM 531 O O . VAL A 1 71 ? -10.057 10.763 10.948 1.00 86.69 71 VAL A O 1
ATOM 534 N N . VAL A 1 72 ? -12.060 9.890 10.412 1.00 89.12 72 VAL A N 1
ATOM 535 C CA . VAL A 1 72 ? -12.687 10.186 11.706 1.00 89.12 72 VAL A CA 1
ATOM 536 C C . VAL A 1 72 ? -12.588 8.968 12.614 1.00 89.12 72 VAL A C 1
ATOM 538 O O . VAL A 1 72 ? -12.102 9.077 13.733 1.00 89.12 72 VAL A O 1
ATOM 541 N N . GLU A 1 73 ? -12.991 7.803 12.110 1.00 88.56 73 GLU A N 1
ATOM 542 C CA . GLU A 1 73 ? -12.921 6.528 12.818 1.00 88.56 73 GLU A CA 1
ATOM 543 C C . GLU A 1 73 ? -12.616 5.412 11.814 1.00 88.56 73 GLU A C 1
ATOM 545 O O . GLU A 1 73 ? -13.200 5.371 10.729 1.00 88.56 73 GLU A O 1
ATOM 550 N N . GLU A 1 74 ? -11.702 4.515 12.178 1.00 85.81 74 GLU A N 1
ATOM 551 C CA . GLU A 1 74 ? -11.373 3.312 11.414 1.00 85.81 74 GLU A CA 1
ATOM 552 C C . GLU A 1 74 ? -11.849 2.083 12.193 1.00 85.81 74 GLU A C 1
ATOM 554 O O . GLU A 1 74 ? -11.579 1.955 13.388 1.00 85.81 74 GLU A O 1
ATOM 559 N N . TYR A 1 75 ? -12.553 1.177 11.513 1.00 89.50 75 TYR A N 1
ATOM 560 C CA . TYR A 1 75 ? -13.028 -0.077 12.088 1.00 89.50 75 TYR A CA 1
ATOM 561 C C . TYR A 1 75 ? -12.462 -1.246 11.289 1.00 89.50 75 TYR A C 1
ATOM 563 O O . TYR A 1 75 ? -12.677 -1.348 10.081 1.00 89.50 75 TYR A O 1
ATOM 571 N N . THR A 1 76 ? -11.766 -2.150 11.971 1.00 85.69 76 THR A N 1
ATOM 572 C CA . THR A 1 76 ? -11.325 -3.416 11.386 1.00 85.69 76 THR A CA 1
ATOM 573 C C . THR A 1 76 ? -12.512 -4.375 11.364 1.00 85.69 76 THR A C 1
ATOM 575 O O . THR A 1 76 ? -13.055 -4.720 12.409 1.00 85.69 76 THR A O 1
ATOM 578 N N . ASN A 1 77 ? -12.962 -4.762 10.171 1.00 71.88 77 ASN A N 1
ATOM 579 C CA . ASN A 1 77 ? -14.099 -5.662 10.005 1.00 71.88 77 ASN A CA 1
A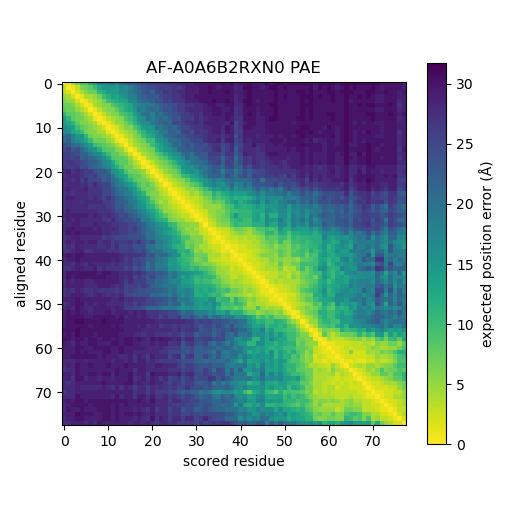TOM 580 C C . ASN A 1 77 ? -13.597 -7.105 9.865 1.00 71.88 77 ASN A C 1
ATOM 582 O O . ASN A 1 77 ? -13.451 -7.600 8.747 1.00 71.88 77 ASN A O 1
ATOM 586 N N . GLU A 1 78 ? -13.291 -7.738 10.994 1.00 74.81 78 GLU A N 1
ATOM 587 C CA . GLU A 1 78 ? -12.954 -9.168 11.077 1.00 74.81 78 GLU A CA 1
ATOM 588 C C . GLU A 1 78 ? -14.181 -10.091 11.010 1.00 74.81 78 GLU A C 1
ATOM 590 O O . GLU A 1 78 ? -15.266 -9.705 11.508 1.00 74.81 78 GLU A O 1
#

Sequence (78 aa):
AAPGPVQQPPAPEPSQRRRPQAFREPEPPPEPDGPPPVSLEDDTPEDDDPDLVDSALSGHDLIVRELGATVVEEYTNE

Secondary structure (DSSP, 8-state):
-PPPPPPPPPPPPPPPPPPPPPP-PPPPPPPPSSPPPPPGGG-S--TT-TT--TT---HHHHHHHHS-----------

Radius of gyration: 35.07 Å; Cα contacts (8 Å, |Δi|>4): 1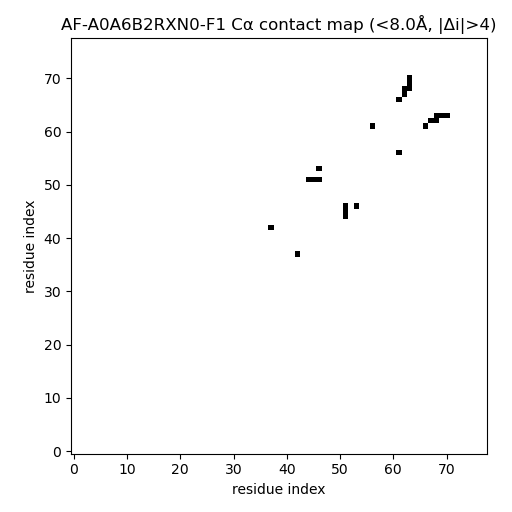2; chains: 1; bounding box: 26×79×86 Å

Mean predicted aligned error: 18.98 Å

Solvent-accessible surface area (backbone atoms only — not comparable to full-atom values): 6082 Å² total; per-residue (Å²): 135,82,85,80,88,82,87,79,83,87,82,85,83,87,83,85,81,87,82,89,86,86,87,87,82,89,82,84,80,89,79,79,96,62,81,79,82,79,50,81,87,67,73,58,88,56,93,83,38,92,84,58,63,98,65,76,55,55,69,67,59,47,44,32,66,75,70,68,47,77,91,85,80,88,80,87,87,126

pLDDT: mean 77.37, std 9.03, range [51.19, 90.38]

Foldseek 3Di:
DDDDDDDDDDDDDDDDDDDDDDDDDDDDDDDDPDPPDDDPVRPDDDPPDPPDDPPPPPVVVVCCPVVVDDDPDDDDDD